Protein AF-A0A967VSD8-F1 (afdb_monomer_lite)

Sequence (86 aa):
FEIGLETDLKEMFRVGPSASVVAIVGVALPFLLGFLYWWWATPDLGAHPGDVTDTMVAIFVGATLTATSVGITARVLTDLDRIHTP

Secondary structure (DSSP, 8-state):
-HHHHHS-HHHHHHTHHHHHHHHHHHHHHHHHHHHHHHHHS-GGG----TTS-HHHHHHHHHHHTT---HHHHHHHHHHTT-TT--

Radius of gyration: 18.25 Å; chains: 1; bounding box: 38×27×49 Å

pLDDT: mean 85.05, std 10.6, range [52.97, 97.75]

Structure (mmCIF, N/CA/C/O backbone):
data_AF-A0A967VSD8-F1
#
_entry.id   AF-A0A967VSD8-F1
#
loop_
_atom_site.group_PDB
_atom_site.id
_atom_site.type_symbol
_atom_site.label_atom_id
_atom_site.label_alt_id
_atom_site.label_comp_id
_atom_site.label_asym_id
_atom_site.label_entity_id
_atom_site.label_seq_id
_atom_site.pdbx_PDB_ins_code
_atom_site.Cartn_x
_atom_site.Cartn_y
_atom_site.Cartn_z
_atom_site.occupancy
_atom_site.B_iso_or_equiv
_a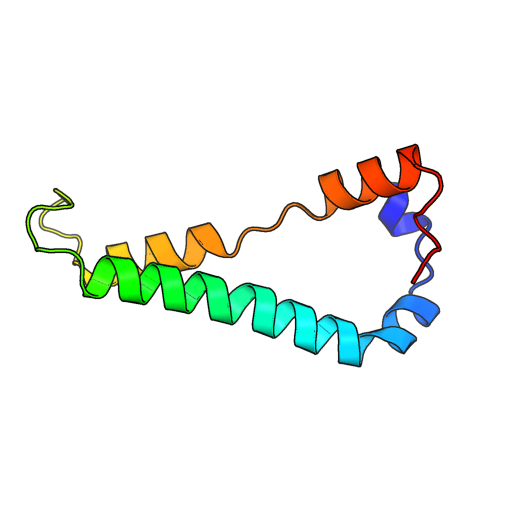tom_site.auth_seq_id
_atom_site.auth_comp_id
_atom_site.auth_asym_id
_atom_site.auth_atom_id
_atom_site.pdbx_PDB_model_num
ATOM 1 N N . PHE A 1 1 ? 1.602 9.198 17.561 1.00 52.97 1 PHE A N 1
ATOM 2 C CA . PHE A 1 1 ? 2.147 8.379 18.661 1.00 52.97 1 PHE A CA 1
ATOM 3 C C . PHE A 1 1 ? 1.122 8.228 19.772 1.00 52.97 1 PHE A C 1
ATOM 5 O O . PHE A 1 1 ? 0.847 7.099 20.135 1.00 52.97 1 PHE A O 1
ATOM 12 N N . GLU A 1 2 ? 0.498 9.320 20.216 1.00 63.62 2 GLU A N 1
ATOM 13 C CA . GLU A 1 2 ? -0.595 9.339 21.207 1.00 63.62 2 GLU A CA 1
ATOM 14 C C . GLU A 1 2 ? -1.727 8.333 20.914 1.00 63.62 2 GLU A C 1
ATOM 16 O O . GLU A 1 2 ? -1.950 7.434 21.712 1.00 63.62 2 GLU A O 1
ATOM 21 N N . ILE A 1 3 ? -2.288 8.343 19.698 1.00 64.56 3 ILE A N 1
ATOM 22 C CA . ILE A 1 3 ? -3.356 7.407 19.280 1.00 64.56 3 ILE A CA 1
ATOM 23 C C . ILE A 1 3 ? -2.952 5.923 19.430 1.00 64.56 3 ILE A C 1
ATOM 25 O O . ILE A 1 3 ? -3.767 5.073 19.770 1.00 64.56 3 ILE A O 1
ATOM 29 N N . GLY A 1 4 ? -1.675 5.588 19.206 1.00 65.38 4 GLY A N 1
ATOM 30 C CA . GLY A 1 4 ? -1.180 4.213 19.350 1.00 65.38 4 GLY A CA 1
ATOM 31 C C . GLY A 1 4 ? -0.966 3.781 20.805 1.00 65.38 4 GLY A C 1
ATOM 32 O O . GLY A 1 4 ? -0.954 2.586 21.075 1.00 65.38 4 GLY A O 1
ATOM 33 N N . LEU A 1 5 ? -0.805 4.735 21.729 1.00 67.81 5 LEU A N 1
ATOM 34 C CA . LEU A 1 5 ? -0.722 4.485 23.173 1.00 67.81 5 LEU A CA 1
ATOM 35 C C . LEU A 1 5 ? -2.114 4.364 23.811 1.00 67.81 5 LEU A C 1
ATOM 37 O O . LEU A 1 5 ? -2.255 3.682 24.820 1.00 67.81 5 LEU A O 1
ATOM 41 N N . GLU A 1 6 ? -3.127 4.994 23.211 1.00 66.06 6 GLU A N 1
ATOM 42 C CA . GLU A 1 6 ? -4.536 4.901 23.622 1.00 66.06 6 GLU A CA 1
ATOM 43 C C . GLU A 1 6 ? -5.251 3.657 23.068 1.00 66.06 6 GLU A C 1
ATOM 45 O O . GLU A 1 6 ? -6.322 3.289 23.546 1.00 66.06 6 GLU A O 1
ATOM 50 N N . THR A 1 7 ? -4.670 2.989 22.066 1.00 69.75 7 THR A N 1
ATOM 51 C CA . THR A 1 7 ? -5.269 1.803 21.437 1.00 69.75 7 THR A CA 1
ATOM 52 C C . THR A 1 7 ? -5.112 0.568 22.330 1.00 69.75 7 THR A C 1
ATOM 54 O O . THR A 1 7 ? -3.994 0.135 22.616 1.00 69.75 7 THR A O 1
ATOM 57 N N . ASP A 1 8 ? -6.227 -0.067 22.708 1.00 78.31 8 ASP A N 1
ATOM 58 C CA . ASP A 1 8 ? -6.202 -1.356 23.404 1.00 78.31 8 ASP A CA 1
ATOM 59 C C . ASP A 1 8 ? -5.758 -2.473 22.441 1.00 78.31 8 ASP A C 1
ATOM 61 O O . ASP A 1 8 ? -6.495 -2.919 21.554 1.00 78.31 8 ASP A O 1
ATOM 65 N N . LEU A 1 9 ? -4.529 -2.961 22.630 1.00 77.19 9 LEU A N 1
ATOM 66 C CA . LEU A 1 9 ? -3.956 -4.051 21.838 1.00 77.19 9 LEU A CA 1
ATOM 67 C C . LEU A 1 9 ? -4.828 -5.316 21.861 1.00 77.19 9 LEU A C 1
ATOM 69 O O . LEU A 1 9 ? -4.878 -6.045 20.870 1.00 77.19 9 LEU A O 1
ATOM 73 N N . LYS A 1 10 ? -5.534 -5.590 22.964 1.00 79.75 10 LYS A N 1
ATOM 74 C CA . LYS A 1 10 ? -6.405 -6.764 23.101 1.00 79.75 10 LYS A CA 1
ATOM 75 C C . LYS A 1 10 ? -7.626 -6.661 22.188 1.00 79.75 10 LYS A C 1
ATOM 77 O O . LYS A 1 10 ? -8.045 -7.666 21.612 1.00 79.75 10 LYS A O 1
ATOM 82 N N . GLU A 1 11 ? -8.168 -5.459 22.026 1.00 76.88 11 GLU A N 1
ATOM 83 C CA . GLU A 1 11 ? -9.253 -5.182 21.087 1.00 76.88 11 GLU A CA 1
ATOM 84 C C . GLU A 1 11 ? -8.754 -5.201 19.634 1.00 76.88 11 GLU A C 1
ATOM 86 O O . GLU A 1 11 ? -9.393 -5.807 18.770 1.00 76.88 11 GLU A O 1
ATOM 91 N N . MET A 1 12 ? -7.547 -4.685 19.378 1.00 79.88 12 MET A N 1
ATOM 92 C CA . MET A 1 12 ? -6.893 -4.771 18.066 1.00 79.88 12 MET A CA 1
ATOM 93 C C . MET A 1 12 ? -6.698 -6.227 17.606 1.00 79.88 12 MET A C 1
ATOM 95 O O . MET A 1 12 ? -6.965 -6.556 16.449 1.00 79.88 12 MET A O 1
ATOM 99 N N . PHE A 1 13 ? -6.299 -7.135 18.505 1.00 82.25 13 PHE A N 1
ATOM 100 C CA . PHE A 1 13 ? -6.188 -8.561 18.177 1.00 82.25 13 PHE A CA 1
ATOM 101 C C . PHE A 1 13 ? -7.539 -9.209 17.855 1.00 82.25 13 PHE A C 1
ATOM 103 O O . PHE A 1 13 ? -7.594 -10.112 17.018 1.00 82.25 13 PHE A O 1
ATOM 110 N N . ARG A 1 14 ? -8.637 -8.742 18.463 1.00 85.06 14 ARG A N 1
ATOM 111 C CA . ARG A 1 14 ? -9.987 -9.268 18.205 1.00 85.06 14 ARG A CA 1
ATOM 112 C C . ARG A 1 14 ? -10.442 -9.009 16.765 1.00 85.06 14 ARG A C 1
ATOM 114 O O . ARG A 1 14 ? -11.094 -9.871 16.182 1.00 85.06 14 ARG A O 1
ATOM 121 N N . VAL A 1 15 ? -10.071 -7.866 16.187 1.00 84.88 15 VAL A N 1
ATOM 122 C CA . VAL A 1 15 ? -10.338 -7.516 14.775 1.00 84.88 15 VAL A CA 1
ATOM 123 C C . VAL A 1 15 ? -9.191 -7.895 13.829 1.00 84.88 15 VAL A C 1
ATOM 125 O O . VAL A 1 15 ? -9.264 -7.648 12.624 1.00 84.88 15 VAL A O 1
ATOM 128 N N . GLY A 1 16 ? -8.136 -8.526 14.353 1.00 87.00 16 GLY A N 1
ATOM 129 C CA . GLY A 1 16 ? -6.916 -8.874 13.626 1.00 87.00 16 GLY A CA 1
ATOM 130 C C . GLY A 1 16 ? -7.142 -9.643 12.318 1.00 87.00 16 GLY A C 1
ATOM 131 O O . GLY A 1 16 ? -6.541 -9.265 11.311 1.00 87.00 16 GLY A O 1
ATOM 132 N N . PRO A 1 17 ? -8.018 -10.667 12.261 1.00 89.56 17 PRO A N 1
ATOM 133 C CA . PRO A 1 17 ? -8.265 -11.404 11.021 1.00 89.56 17 PRO A CA 1
ATOM 134 C C . PRO A 1 17 ? -8.874 -10.539 9.911 1.00 89.56 17 PRO A C 1
ATOM 136 O O . PRO A 1 17 ? -8.365 -10.535 8.791 1.00 89.56 17 PRO A O 1
ATOM 139 N N . SER A 1 18 ? -9.919 -9.760 10.213 1.00 90.38 18 SER A N 1
ATOM 140 C CA . SER A 1 18 ? -10.533 -8.845 9.241 1.00 90.38 18 SER A CA 1
ATOM 141 C C . SER A 1 18 ? -9.56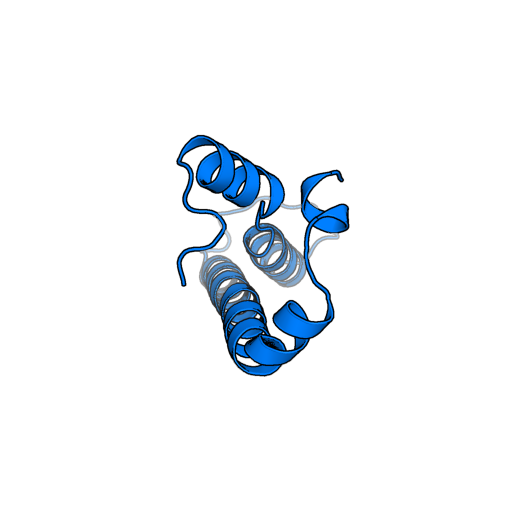4 -7.742 8.819 1.00 90.38 18 SER A C 1
ATOM 143 O O . SER A 1 18 ? -9.433 -7.469 7.629 1.00 90.38 18 SER A O 1
ATOM 145 N N . ALA A 1 19 ? -8.826 -7.166 9.772 1.00 89.06 19 ALA A N 1
ATOM 146 C CA . ALA A 1 19 ? -7.819 -6.147 9.492 1.00 89.06 19 ALA A CA 1
ATOM 147 C C . ALA A 1 19 ? -6.693 -6.686 8.593 1.00 89.06 19 ALA A C 1
ATOM 149 O O . ALA A 1 19 ? -6.243 -5.994 7.684 1.00 89.06 19 ALA A O 1
ATOM 150 N N . SER A 1 20 ? -6.285 -7.942 8.790 1.00 91.44 20 SER A N 1
ATOM 151 C CA . SER A 1 20 ? -5.262 -8.595 7.967 1.00 91.44 20 SER A CA 1
ATOM 152 C C . SER A 1 20 ? -5.726 -8.778 6.524 1.00 91.44 20 SER A C 1
ATOM 154 O O . SER A 1 20 ? -4.967 -8.497 5.601 1.00 91.44 20 SER A O 1
ATOM 156 N N . VAL A 1 21 ? -6.981 -9.194 6.311 1.00 95.38 21 VAL A N 1
ATOM 157 C CA . VAL A 1 21 ? -7.552 -9.301 4.957 1.00 95.38 21 VAL A CA 1
ATOM 158 C C . VAL A 1 21 ? -7.580 -7.933 4.280 1.00 95.38 21 VAL A C 1
ATOM 160 O O . VAL A 1 21 ? -7.127 -7.812 3.144 1.00 95.38 21 VAL A O 1
ATOM 163 N N . VAL A 1 22 ? -8.047 -6.896 4.980 1.00 93.69 22 VAL A N 1
ATOM 164 C CA . VAL A 1 22 ? -8.076 -5.525 4.450 1.00 93.69 22 VAL A CA 1
ATOM 165 C C . VAL A 1 22 ? -6.670 -5.039 4.099 1.00 93.69 22 VAL A C 1
ATOM 167 O O . VAL A 1 22 ? -6.480 -4.489 3.020 1.00 93.69 22 VAL A O 1
ATOM 170 N N . ALA A 1 23 ? -5.676 -5.287 4.954 1.00 92.12 23 ALA A N 1
ATOM 171 C CA . ALA A 1 23 ? -4.290 -4.909 4.692 1.00 92.12 23 ALA A CA 1
ATOM 172 C C . ALA A 1 23 ? -3.711 -5.638 3.470 1.00 92.12 23 ALA A C 1
ATOM 174 O O . ALA A 1 23 ? -3.115 -5.006 2.603 1.00 92.12 23 ALA A O 1
ATOM 175 N N . ILE A 1 24 ? -3.923 -6.954 3.360 1.00 95.62 24 ILE A N 1
ATOM 176 C CA . ILE A 1 24 ? -3.445 -7.743 2.217 1.00 95.62 24 ILE A CA 1
ATOM 177 C C . ILE A 1 24 ? -4.086 -7.243 0.924 1.00 95.62 24 ILE A C 1
ATOM 179 O O . ILE A 1 24 ? -3.379 -6.991 -0.047 1.00 95.62 24 ILE A O 1
ATOM 183 N N . VAL A 1 25 ? -5.407 -7.061 0.908 1.00 96.12 25 VAL A N 1
ATOM 184 C CA . VAL A 1 25 ? -6.137 -6.575 -0.270 1.00 96.12 25 VAL A CA 1
ATOM 185 C C . VAL A 1 25 ? -5.711 -5.148 -0.623 1.00 96.12 25 VAL A C 1
ATOM 187 O O . VAL A 1 25 ? -5.440 -4.860 -1.788 1.00 96.12 25 VAL A O 1
ATOM 190 N N . GLY A 1 26 ? -5.586 -4.280 0.383 1.00 94.25 26 GLY A N 1
ATOM 191 C CA . GLY A 1 26 ? -5.162 -2.889 0.247 1.00 94.25 26 GLY A CA 1
ATOM 192 C C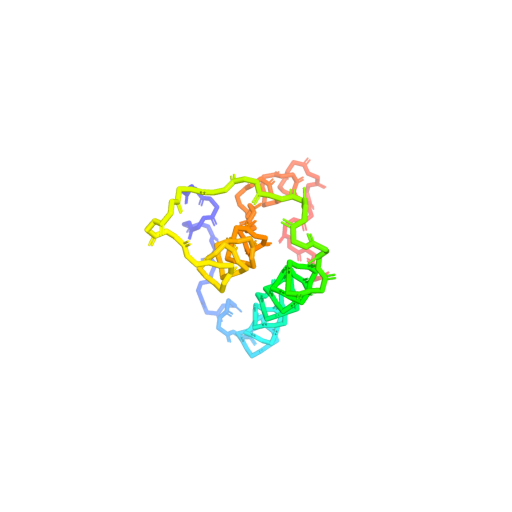 . GLY A 1 26 ? -3.716 -2.711 -0.213 1.00 94.25 26 GLY A C 1
ATOM 193 O O . GLY A 1 26 ? -3.372 -1.631 -0.667 1.00 94.25 26 GLY A O 1
ATOM 194 N N . VAL A 1 27 ? -2.879 -3.749 -0.148 1.00 96.31 27 VAL A N 1
ATOM 195 C CA . VAL A 1 27 ? -1.523 -3.751 -0.722 1.00 96.31 27 VAL A CA 1
ATOM 196 C C . VAL A 1 27 ? -1.512 -4.454 -2.077 1.00 96.31 27 VAL A C 1
ATOM 198 O O . VAL A 1 27 ? -1.024 -3.901 -3.060 1.00 96.31 27 VAL A O 1
ATOM 201 N N . ALA A 1 28 ? -2.071 -5.662 -2.151 1.00 97.50 28 ALA A N 1
ATOM 202 C CA . ALA A 1 28 ? -2.006 -6.505 -3.338 1.00 97.50 28 ALA A CA 1
ATOM 203 C C . ALA A 1 28 ? -2.721 -5.874 -4.538 1.00 97.50 28 ALA A C 1
ATOM 205 O O . ALA A 1 28 ? -2.176 -5.886 -5.639 1.00 97.50 28 ALA A O 1
ATOM 206 N N . LEU A 1 29 ? -3.914 -5.300 -4.340 1.00 97.31 29 LEU A N 1
ATOM 207 C CA . LEU A 1 29 ? -4.660 -4.676 -5.432 1.00 97.31 29 LEU A CA 1
ATOM 208 C C . LEU A 1 29 ? -3.936 -3.461 -6.031 1.00 97.31 29 LEU A C 1
ATOM 210 O O . LEU A 1 29 ? -3.673 -3.498 -7.233 1.00 97.31 29 LEU A O 1
ATOM 214 N N . PRO A 1 30 ? -3.577 -2.404 -5.273 1.00 96.50 30 PRO A N 1
ATOM 215 C CA . PRO A 1 30 ? -2.884 -1.259 -5.862 1.00 96.50 30 PRO A CA 1
ATOM 216 C C . PRO A 1 30 ? -1.512 -1.628 -6.429 1.00 96.50 30 PRO A C 1
ATOM 218 O O . PRO A 1 30 ? -1.147 -1.105 -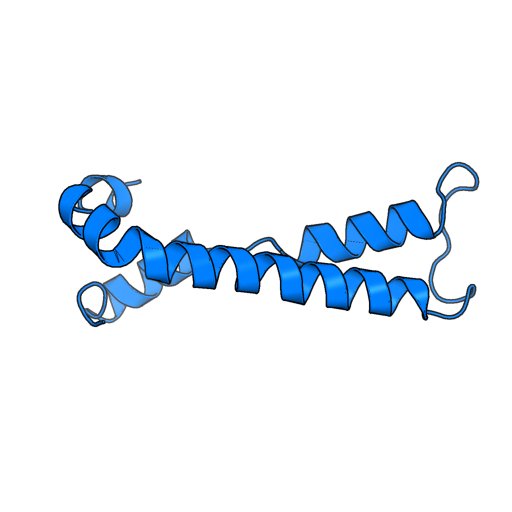7.481 1.00 96.50 30 PRO A O 1
ATOM 221 N N . PHE A 1 31 ? -0.793 -2.572 -5.809 1.00 97.75 31 PHE A N 1
ATOM 222 C CA . PHE A 1 31 ? 0.466 -3.068 -6.361 1.00 97.75 31 PHE A CA 1
ATOM 223 C C . PHE A 1 31 ? 0.271 -3.698 -7.742 1.00 97.75 31 PHE A C 1
ATOM 225 O O . PHE A 1 31 ? 0.934 -3.304 -8.700 1.00 97.75 31 PHE A O 1
ATOM 232 N N . LEU A 1 32 ? -0.650 -4.662 -7.856 1.00 97.44 32 LEU A N 1
ATOM 233 C CA . LEU A 1 32 ? -0.910 -5.366 -9.112 1.00 97.44 32 LEU A CA 1
ATOM 234 C C . LEU A 1 32 ? -1.438 -4.418 -10.186 1.00 97.44 32 LEU A C 1
ATOM 236 O O . LEU A 1 32 ? -1.013 -4.512 -11.333 1.00 97.44 32 LEU A O 1
ATOM 240 N N . LEU A 1 33 ? -2.322 -3.486 -9.826 1.00 96.00 33 LEU A N 1
ATOM 241 C CA . LEU A 1 33 ? -2.841 -2.492 -10.763 1.00 96.00 33 LEU A CA 1
ATOM 242 C C . LEU A 1 33 ? -1.735 -1.563 -11.276 1.00 96.00 33 LEU A C 1
ATOM 244 O O . LEU A 1 33 ? -1.659 -1.342 -12.481 1.00 96.00 33 LEU A O 1
ATOM 248 N N . GLY A 1 34 ? -0.852 -1.069 -10.403 1.00 94.38 34 GLY A N 1
ATOM 249 C CA . GLY A 1 34 ? 0.291 -0.242 -10.805 1.00 94.38 34 GLY A CA 1
ATOM 250 C C . GLY A 1 34 ? 1.298 -0.994 -11.669 1.00 94.38 34 GLY A C 1
ATOM 251 O O . GLY A 1 34 ? 1.745 -0.479 -12.694 1.00 94.38 34 GLY A O 1
ATOM 252 N N . PHE A 1 35 ? 1.605 -2.236 -11.290 1.00 94.62 35 PHE A N 1
ATOM 253 C CA . PHE A 1 35 ? 2.492 -3.106 -12.054 1.00 94.62 35 PHE A CA 1
ATOM 254 C C . PHE A 1 35 ? 1.929 -3.390 -13.451 1.00 94.62 35 PHE A C 1
ATOM 256 O O . PHE A 1 35 ? 2.634 -3.213 -14.439 1.00 94.62 35 PHE A O 1
ATOM 263 N N . LEU A 1 36 ? 0.657 -3.796 -13.551 1.00 93.50 36 LEU A N 1
ATOM 264 C CA . LEU A 1 36 ? 0.007 -4.103 -14.829 1.00 93.50 36 LEU A CA 1
ATOM 265 C C . LEU A 1 36 ? -0.154 -2.862 -15.704 1.00 93.50 36 LEU A C 1
ATOM 267 O O . LEU A 1 36 ? 0.046 -2.948 -16.913 1.00 93.50 36 LEU A O 1
ATOM 271 N N . TYR A 1 37 ? -0.476 -1.717 -15.098 1.00 91.25 37 TYR A N 1
ATOM 272 C CA . TYR A 1 37 ? -0.536 -0.442 -15.804 1.00 91.25 37 TYR A CA 1
ATOM 273 C C . TYR A 1 37 ? 0.795 -0.136 -16.494 1.00 91.25 37 TYR A C 1
ATOM 275 O O . TYR A 1 37 ? 0.804 0.165 -17.683 1.00 91.25 37 TYR A O 1
ATOM 283 N N . TRP A 1 38 ? 1.914 -0.268 -15.775 1.00 89.06 38 TRP A N 1
ATOM 284 C CA . TRP A 1 38 ? 3.233 -0.032 -16.359 1.00 89.06 38 TRP A CA 1
ATOM 285 C C . TRP A 1 38 ? 3.639 -1.125 -17.352 1.00 89.06 38 TRP A C 1
ATOM 287 O O . TRP A 1 38 ? 4.207 -0.833 -18.394 1.00 89.06 38 TRP A O 1
ATOM 297 N N . TRP A 1 39 ? 3.312 -2.386 -17.073 1.00 85.44 39 TRP A N 1
ATOM 298 C CA . TRP A 1 39 ? 3.625 -3.511 -17.958 1.00 85.44 39 TRP A CA 1
ATOM 299 C C . TRP A 1 39 ? 2.918 -3.423 -19.321 1.00 85.44 39 TRP A C 1
ATOM 301 O O . TRP A 1 39 ? 3.435 -3.910 -20.323 1.00 85.44 39 TRP A O 1
ATOM 311 N N . TRP A 1 40 ? 1.721 -2.831 -19.368 1.00 85.62 40 TRP A N 1
ATOM 312 C CA . TRP A 1 40 ? 0.964 -2.595 -20.607 1.00 85.62 40 TRP A CA 1
ATOM 313 C C . TRP A 1 40 ? 1.156 -1.195 -21.186 1.00 85.62 40 TRP A C 1
ATOM 315 O O . TRP A 1 40 ? 0.650 -0.914 -22.276 1.00 85.62 40 TRP A O 1
ATOM 325 N N . ALA A 1 41 ? 1.869 -0.317 -20.483 1.00 81.00 41 ALA A N 1
ATOM 326 C CA . ALA A 1 41 ? 2.238 0.980 -21.009 1.00 81.00 41 ALA A CA 1
ATOM 327 C C . ALA A 1 41 ? 3.110 0.777 -22.256 1.00 81.00 41 ALA A C 1
ATOM 329 O O . ALA A 1 41 ? 4.033 -0.035 -22.276 1.00 81.00 41 ALA A O 1
ATOM 330 N N . THR A 1 42 ? 2.799 1.503 -23.329 1.00 67.31 42 THR A N 1
ATOM 331 C CA . THR A 1 42 ? 3.646 1.532 -24.524 1.00 67.31 42 THR A CA 1
ATOM 332 C C . THR A 1 42 ? 5.076 1.942 -24.147 1.00 67.31 42 THR A C 1
ATOM 334 O O . THR A 1 42 ? 5.215 2.849 -23.323 1.00 67.31 42 THR A O 1
ATOM 337 N N . PRO A 1 43 ? 6.120 1.373 -24.784 1.00 63.84 43 PRO A N 1
ATOM 338 C CA . PRO A 1 43 ? 7.529 1.675 -24.486 1.00 63.84 43 PRO A CA 1
ATOM 339 C C . PRO A 1 43 ? 7.891 3.172 -24.501 1.00 63.84 43 PRO A C 1
ATOM 341 O O . PRO A 1 43 ? 8.871 3.585 -23.892 1.00 63.84 43 PRO A O 1
ATOM 344 N N . ASP A 1 44 ? 7.080 4.003 -25.160 1.00 64.56 44 ASP A N 1
ATOM 345 C CA . ASP A 1 44 ? 7.264 5.455 -25.253 1.00 64.56 44 ASP A CA 1
ATOM 346 C C . ASP A 1 44 ? 6.840 6.243 -23.993 1.00 64.56 44 ASP A C 1
ATOM 348 O O . ASP A 1 44 ? 7.086 7.446 -23.911 1.00 64.56 44 ASP A O 1
ATOM 352 N N . LEU A 1 45 ? 6.184 5.611 -23.008 1.00 66.56 45 LEU A N 1
ATOM 353 C CA . LEU A 1 45 ? 5.610 6.303 -21.841 1.00 66.56 45 LEU A CA 1
ATOM 354 C C . LEU A 1 45 ? 6.625 6.653 -20.741 1.00 66.56 45 LEU A C 1
ATOM 356 O O . LEU A 1 45 ? 6.301 7.449 -19.858 1.00 66.56 45 LEU A O 1
ATOM 360 N N . GLY A 1 46 ? 7.845 6.110 -20.776 1.00 66.56 46 GLY A N 1
ATOM 361 C CA . GLY A 1 46 ? 8.821 6.354 -19.717 1.00 66.56 46 GLY A CA 1
ATOM 362 C C . GLY A 1 46 ? 10.261 6.229 -20.175 1.00 66.56 46 GLY A C 1
ATOM 363 O O . GLY A 1 46 ? 10.780 5.125 -20.276 1.00 66.56 46 GLY A O 1
ATOM 364 N N . ALA A 1 47 ? 10.946 7.358 -20.355 1.00 70.81 47 ALA A N 1
ATOM 365 C CA . ALA A 1 47 ? 12.399 7.359 -20.463 1.00 70.81 47 ALA A CA 1
ATOM 366 C C . ALA A 1 47 ? 13.004 6.996 -19.100 1.00 70.81 47 ALA A C 1
ATOM 368 O O . ALA A 1 47 ? 12.779 7.687 -18.106 1.00 70.81 47 ALA A O 1
ATOM 369 N N . HIS A 1 48 ? 13.774 5.917 -19.058 1.00 75.12 48 HIS A N 1
ATOM 370 C CA . HIS A 1 48 ? 14.525 5.500 -17.883 1.00 75.12 48 HIS A CA 1
ATOM 371 C C . HIS A 1 48 ? 15.990 5.243 -18.270 1.00 75.12 48 HIS A C 1
ATOM 373 O O . HIS A 1 48 ? 16.284 5.010 -19.446 1.00 75.12 48 HIS A O 1
ATOM 379 N N . PRO A 1 49 ? 16.933 5.364 -17.318 1.00 81.00 49 PRO A N 1
ATOM 380 C CA . PRO A 1 49 ? 18.344 5.080 -17.566 1.00 81.00 49 PRO A CA 1
ATOM 381 C C . PRO A 1 49 ? 18.545 3.675 -18.153 1.00 81.00 49 PRO A C 1
ATOM 383 O O . PRO A 1 49 ? 17.797 2.760 -17.820 1.00 81.00 49 PRO A O 1
ATOM 386 N N . GLY A 1 50 ? 19.549 3.492 -19.018 1.00 79.25 50 GLY A N 1
ATOM 387 C CA . GLY A 1 50 ? 19.759 2.225 -19.742 1.00 79.25 50 GLY A CA 1
ATOM 388 C C . GLY A 1 50 ? 20.122 1.020 -18.860 1.00 79.25 50 GLY A C 1
ATOM 389 O O . GLY A 1 50 ? 20.122 -0.112 -19.333 1.00 79.25 50 GLY A O 1
ATOM 390 N N . ASP A 1 51 ? 20.442 1.257 -17.591 1.00 87.75 51 ASP A N 1
ATOM 391 C CA . ASP A 1 51 ? 20.674 0.267 -16.539 1.00 87.75 51 ASP A CA 1
ATOM 392 C C . ASP A 1 51 ? 19.392 -0.162 -15.802 1.00 87.75 51 ASP A C 1
ATOM 394 O O . ASP A 1 51 ? 19.397 -1.161 -15.079 1.00 87.75 51 ASP A O 1
ATOM 398 N N . VAL A 1 52 ? 18.284 0.554 -16.001 1.00 87.38 52 VAL A N 1
ATOM 399 C CA . VAL A 1 52 ? 16.974 0.240 -15.425 1.00 87.38 52 VAL A CA 1
ATOM 400 C C . VAL A 1 52 ? 16.152 -0.540 -16.448 1.00 87.38 52 VAL A C 1
ATOM 402 O O . VAL A 1 52 ? 16.170 -0.248 -17.637 1.00 87.38 52 VAL A O 1
ATOM 405 N N . THR A 1 53 ? 15.418 -1.550 -15.987 1.00 87.69 53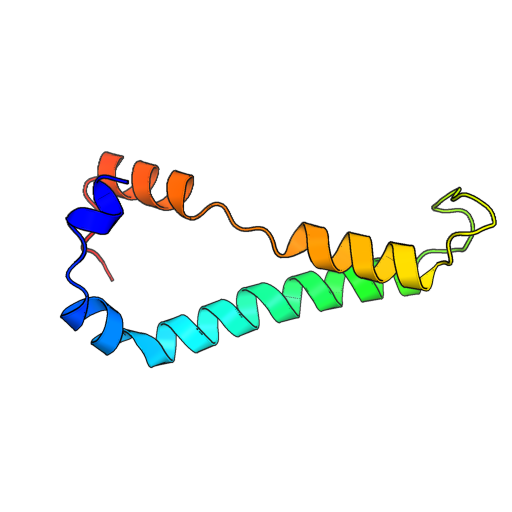 THR A N 1
ATOM 406 C CA . THR A 1 53 ? 14.498 -2.316 -16.843 1.00 87.69 53 THR A CA 1
ATOM 407 C C . THR A 1 53 ? 13.060 -1.852 -16.647 1.00 87.69 53 THR A C 1
ATOM 409 O O . THR A 1 53 ? 12.688 -1.450 -15.542 1.00 87.69 53 THR A O 1
ATOM 412 N N . ASP A 1 54 ? 12.215 -2.002 -17.667 1.00 86.06 54 ASP A N 1
ATOM 413 C CA . ASP A 1 54 ? 10.772 -1.733 -17.564 1.00 86.06 54 ASP A CA 1
ATOM 414 C C . ASP A 1 54 ? 10.119 -2.463 -16.385 1.00 86.06 54 ASP A C 1
ATOM 416 O O . ASP A 1 54 ? 9.279 -1.907 -15.679 1.00 86.06 54 ASP A O 1
ATOM 420 N N . THR A 1 55 ? 10.559 -3.692 -16.102 1.00 89.12 55 THR A N 1
ATOM 421 C CA . THR A 1 55 ? 10.095 -4.472 -14.950 1.00 89.12 55 THR A CA 1
ATOM 422 C C . THR A 1 55 ? 10.447 -3.804 -13.621 1.00 89.12 55 THR A C 1
ATOM 424 O O . THR A 1 55 ? 9.630 -3.805 -12.701 1.00 89.12 55 THR A O 1
ATOM 427 N N . MET A 1 56 ? 11.644 -3.219 -13.493 1.00 91.25 56 MET A N 1
ATOM 428 C CA . MET A 1 56 ? 12.033 -2.484 -12.283 1.00 91.25 56 MET A CA 1
ATOM 429 C C . MET A 1 56 ? 11.149 -1.257 -12.081 1.00 91.25 56 MET A C 1
ATOM 431 O O . MET A 1 56 ? 10.717 -1.001 -10.956 1.00 91.25 56 MET A O 1
ATOM 435 N N . VAL A 1 57 ? 10.832 -0.535 -13.159 1.00 91.06 57 VAL A N 1
ATOM 436 C CA . VAL A 1 57 ? 9.925 0.613 -13.081 1.00 91.06 57 VAL A CA 1
ATOM 437 C C . VAL A 1 57 ? 8.503 0.159 -12.737 1.00 91.06 57 VAL A C 1
ATOM 439 O O . VAL A 1 57 ? 7.886 0.748 -11.853 1.00 91.06 57 VAL A O 1
ATOM 442 N N . ALA A 1 58 ? 8.013 -0.942 -13.315 1.00 91.81 58 ALA A N 1
ATOM 443 C CA . ALA A 1 58 ? 6.706 -1.512 -12.980 1.00 91.81 58 ALA A CA 1
ATOM 444 C C . ALA A 1 58 ? 6.590 -1.895 -11.498 1.00 91.81 58 ALA A C 1
ATOM 446 O O . ALA A 1 58 ? 5.585 -1.595 -10.850 1.00 91.81 58 ALA A O 1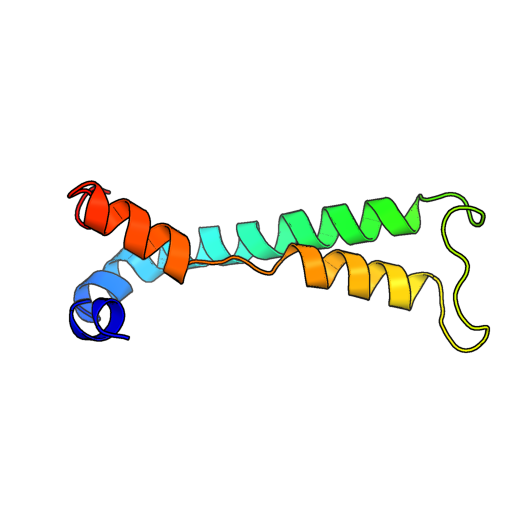
ATOM 447 N N . ILE A 1 59 ? 7.628 -2.529 -10.940 1.00 94.31 59 ILE A N 1
ATOM 448 C CA . ILE A 1 59 ? 7.691 -2.877 -9.513 1.00 94.31 59 ILE A CA 1
ATOM 449 C C . ILE A 1 59 ? 7.712 -1.610 -8.656 1.00 94.31 59 ILE A C 1
ATOM 451 O O . ILE A 1 59 ? 7.008 -1.547 -7.650 1.00 94.31 59 ILE A O 1
ATOM 455 N N . PHE A 1 60 ? 8.493 -0.601 -9.046 1.00 93.62 60 PHE A N 1
ATOM 456 C CA . PHE A 1 60 ? 8.575 0.667 -8.325 1.00 93.62 60 PHE A CA 1
ATOM 457 C C . PHE A 1 60 ? 7.225 1.398 -8.307 1.00 93.62 60 PHE A C 1
ATOM 459 O O . PHE A 1 60 ? 6.748 1.799 -7.244 1.00 93.62 60 PHE A O 1
ATOM 466 N N . VAL A 1 61 ? 6.567 1.510 -9.462 1.00 93.25 61 VAL A N 1
ATOM 467 C CA . VAL A 1 61 ? 5.226 2.097 -9.584 1.00 93.25 61 VAL A CA 1
ATOM 468 C C . VAL A 1 61 ? 4.228 1.319 -8.729 1.00 93.25 61 VAL A C 1
ATOM 470 O O . VAL A 1 61 ? 3.547 1.920 -7.902 1.00 93.25 61 VAL A O 1
ATOM 473 N N . GLY A 1 62 ? 4.195 -0.011 -8.840 1.00 95.12 62 GLY A N 1
ATOM 474 C CA . GLY A 1 62 ? 3.345 -0.853 -7.997 1.00 95.12 62 GLY A CA 1
ATOM 475 C C . GLY A 1 62 ? 3.585 -0.618 -6.501 1.00 95.12 62 GLY A C 1
ATOM 476 O O . GLY A 1 62 ? 2.636 -0.398 -5.755 1.00 95.12 62 GLY A O 1
ATOM 477 N N . ALA A 1 63 ? 4.844 -0.604 -6.057 1.00 95.88 63 ALA A N 1
ATOM 478 C CA . ALA A 1 63 ? 5.211 -0.428 -4.651 1.00 95.88 63 ALA A CA 1
ATOM 479 C C . ALA A 1 63 ? 4.852 0.961 -4.099 1.00 95.88 63 ALA A C 1
ATOM 481 O O . ALA A 1 63 ? 4.412 1.082 -2.958 1.00 95.88 63 ALA A O 1
ATOM 482 N N . THR A 1 64 ? 5.009 2.023 -4.890 1.00 95.19 64 THR A N 1
ATOM 483 C CA . THR A 1 64 ? 4.662 3.381 -4.432 1.00 95.19 64 THR A CA 1
ATOM 484 C C . THR A 1 64 ? 3.163 3.553 -4.186 1.00 95.19 64 THR A C 1
ATOM 486 O O . THR A 1 64 ? 2.780 4.257 -3.251 1.00 95.19 64 THR A O 1
ATOM 489 N N . LEU A 1 65 ? 2.310 2.854 -4.942 1.00 95.50 65 LEU A N 1
ATOM 490 C CA . LEU A 1 65 ? 0.855 2.901 -4.766 1.00 95.50 65 LEU A CA 1
ATOM 491 C C . LEU A 1 65 ? 0.355 2.188 -3.501 1.00 95.50 65 LEU A C 1
ATOM 493 O O . LEU A 1 65 ? -0.787 2.404 -3.103 1.00 95.50 65 LEU A O 1
ATOM 497 N N . THR A 1 66 ? 1.172 1.355 -2.847 1.00 95.56 66 THR A N 1
ATOM 498 C CA . THR A 1 66 ? 0.747 0.637 -1.631 1.00 95.56 66 THR A CA 1
ATOM 499 C C . THR A 1 66 ? 0.836 1.491 -0.364 1.00 95.56 66 THR A C 1
ATOM 501 O O . THR A 1 66 ? 0.321 1.104 0.687 1.00 95.56 66 THR A O 1
ATOM 504 N N . ALA A 1 67 ? 1.525 2.634 -0.413 1.00 91.69 67 ALA A N 1
ATOM 505 C CA . ALA A 1 67 ? 1.744 3.480 0.755 1.00 91.69 67 ALA A CA 1
ATOM 506 C C . ALA A 1 67 ? 0.440 4.171 1.201 1.00 91.69 67 ALA A C 1
ATOM 508 O O . ALA A 1 67 ? -0.078 5.050 0.518 1.00 91.69 67 ALA A O 1
ATOM 509 N N . THR A 1 68 ? -0.075 3.805 2.381 1.00 90.88 68 THR A N 1
ATOM 510 C CA . THR A 1 68 ? -1.318 4.364 2.948 1.00 90.88 68 THR A CA 1
ATOM 511 C C . THR A 1 68 ? -1.039 5.168 4.223 1.00 90.88 68 THR A C 1
ATOM 513 O O . THR A 1 68 ? -0.359 4.690 5.131 1.00 90.88 68 THR A O 1
ATOM 516 N N . SER A 1 69 ? -1.593 6.383 4.335 1.00 90.06 69 SER A N 1
ATOM 517 C CA . SER A 1 69 ? -1.401 7.257 5.506 1.00 90.06 69 SER A CA 1
ATOM 518 C C . SER A 1 69 ? -2.474 7.044 6.582 1.00 90.06 69 SER A C 1
ATOM 520 O O . SER A 1 69 ? -3.449 7.795 6.705 1.00 90.06 69 SER A O 1
ATOM 522 N N . VAL A 1 70 ? -2.275 6.012 7.405 1.00 87.69 70 VAL A N 1
ATOM 523 C CA . VAL A 1 70 ? -3.171 5.689 8.533 1.00 87.69 70 VAL A CA 1
ATOM 524 C C . VAL A 1 70 ? -3.169 6.800 9.589 1.00 87.69 70 VAL A C 1
ATOM 526 O O . VAL A 1 70 ? -4.202 7.082 10.182 1.00 87.69 70 VAL A O 1
ATOM 529 N N . GLY A 1 71 ? -2.044 7.494 9.788 1.00 85.94 71 GLY A N 1
ATOM 530 C CA . GLY A 1 71 ? -1.941 8.572 10.777 1.00 85.94 71 GLY A CA 1
ATOM 531 C C . GLY A 1 71 ? -2.820 9.788 10.467 1.00 85.94 71 GLY A C 1
ATOM 532 O O . GLY A 1 71 ? -3.408 10.360 11.383 1.00 85.94 71 GLY A O 1
ATOM 533 N N . ILE A 1 72 ? -2.944 10.165 9.187 1.00 88.25 72 ILE A N 1
ATOM 534 C CA . ILE A 1 72 ? -3.860 11.240 8.769 1.00 88.25 72 ILE A CA 1
ATOM 535 C C . ILE A 1 72 ? -5.307 10.784 8.961 1.00 88.25 72 ILE A C 1
ATOM 537 O O . ILE A 1 72 ? -6.098 11.508 9.555 1.00 88.25 72 ILE A O 1
ATOM 541 N N . THR A 1 73 ? -5.630 9.565 8.520 1.00 89.50 73 THR A N 1
ATOM 542 C CA . THR A 1 73 ? -6.978 8.991 8.662 1.00 89.50 73 THR A CA 1
ATOM 543 C C . THR A 1 73 ? -7.409 8.931 10.128 1.00 89.50 73 THR A C 1
ATOM 545 O O . THR A 1 73 ? -8.497 9.384 10.466 1.00 89.50 73 THR A O 1
ATOM 548 N N . ALA A 1 74 ? -6.534 8.447 11.012 1.00 86.50 74 ALA A N 1
ATOM 549 C CA . ALA A 1 74 ? -6.801 8.362 12.443 1.00 86.50 74 ALA A CA 1
ATOM 550 C C . ALA A 1 74 ? -7.046 9.745 13.060 1.00 86.50 74 ALA A C 1
ATOM 552 O O . ALA A 1 74 ? -8.025 9.915 13.775 1.00 86.50 74 ALA A O 1
ATOM 553 N N . ARG A 1 75 ? -6.221 10.749 12.722 1.00 85.94 75 ARG A N 1
ATOM 554 C CA . ARG A 1 75 ? -6.423 12.130 13.186 1.00 85.94 75 ARG A CA 1
ATOM 555 C C . ARG A 1 75 ? -7.787 12.676 12.762 1.00 85.94 75 ARG A C 1
ATOM 557 O O . ARG A 1 75 ? -8.504 13.198 13.600 1.00 85.94 75 ARG A O 1
ATOM 564 N N . VAL A 1 76 ? -8.160 12.512 11.492 1.00 90.75 76 VAL A N 1
ATOM 565 C CA . VAL A 1 76 ? -9.455 12.992 10.981 1.00 90.75 76 VAL A CA 1
ATOM 566 C C . VAL A 1 76 ? -10.627 12.289 11.676 1.00 90.75 76 VAL A C 1
ATOM 568 O O . VAL A 1 76 ? -11.618 12.934 11.998 1.00 90.75 76 VAL A O 1
ATOM 571 N N . LEU A 1 77 ? -10.528 10.984 11.946 1.00 89.69 77 LEU A N 1
ATOM 572 C CA . LEU A 1 77 ? -11.566 10.253 12.681 1.00 89.69 77 LEU A CA 1
ATOM 573 C C . LEU A 1 77 ? -11.672 10.694 14.147 1.00 89.69 77 LEU A C 1
ATOM 575 O O . LEU A 1 77 ? -12.786 10.780 14.660 1.00 89.69 77 LEU A O 1
ATOM 579 N N . THR A 1 78 ? -10.550 10.995 14.806 1.00 85.62 78 THR A N 1
ATOM 580 C CA . THR A 1 78 ? -10.537 11.594 16.150 1.00 85.62 78 THR A CA 1
ATOM 581 C C . THR A 1 78 ? -11.178 12.979 16.141 1.00 85.62 78 THR A C 1
ATOM 583 O O . THR A 1 78 ? -12.045 13.241 16.967 1.00 85.62 78 THR A O 1
ATOM 586 N N . ASP A 1 79 ? -10.827 13.835 15.175 1.00 89.69 79 ASP A N 1
ATOM 587 C CA . ASP A 1 79 ? -11.398 15.183 15.033 1.00 89.69 79 ASP A CA 1
ATOM 588 C C . ASP A 1 79 ? -12.924 15.146 14.790 1.00 89.69 79 ASP A C 1
ATOM 590 O O . ASP A 1 79 ? -13.636 16.089 15.130 1.00 89.69 79 ASP A O 1
ATOM 594 N N . LEU A 1 80 ? -13.438 14.049 14.218 1.00 92.12 80 LEU A N 1
ATOM 595 C CA . LEU A 1 80 ? -14.866 13.802 13.988 1.00 92.12 80 LEU A CA 1
ATOM 596 C C . LEU A 1 80 ? -15.581 13.079 15.146 1.00 92.12 80 LEU A C 1
ATOM 598 O O . LEU A 1 80 ? -16.777 12.815 15.021 1.00 92.12 80 LEU A O 1
ATOM 602 N N . ASP A 1 81 ? -14.881 12.736 16.233 1.00 87.75 81 ASP A N 1
ATOM 603 C CA . ASP A 1 81 ? -15.386 11.918 17.352 1.00 87.75 81 ASP A CA 1
ATOM 604 C C . ASP A 1 81 ? -15.903 10.527 16.906 1.00 87.75 81 ASP A C 1
ATOM 606 O O . ASP A 1 81 ? -16.895 9.987 17.398 1.00 87.75 81 ASP A O 1
ATOM 610 N N . ARG A 1 82 ? -15.244 9.937 15.895 1.00 85.62 82 ARG A N 1
ATOM 611 C CA . ARG A 1 82 ? -15.631 8.669 15.237 1.00 85.62 82 ARG A CA 1
ATOM 612 C C . ARG A 1 82 ? -14.600 7.551 15.366 1.00 85.62 82 ARG A C 1
ATOM 614 O O . ARG A 1 82 ? -14.753 6.506 14.738 1.00 85.62 82 ARG A O 1
ATOM 621 N N . ILE A 1 83 ? -13.569 7.722 16.189 1.00 78.62 83 ILE A N 1
ATOM 622 C CA . ILE A 1 83 ? -12.488 6.732 16.316 1.00 78.62 83 ILE A CA 1
ATOM 623 C C . ILE A 1 83 ? -12.936 5.379 16.911 1.00 78.62 83 ILE A C 1
ATOM 625 O O . ILE A 1 83 ? -12.269 4.372 16.699 1.00 78.62 83 ILE A O 1
ATOM 629 N N . HIS A 1 84 ? -14.085 5.334 17.595 1.00 74.56 84 HIS A N 1
ATOM 630 C CA . HIS A 1 84 ? -14.656 4.116 18.193 1.00 74.56 84 HIS A CA 1
ATOM 631 C C . HIS A 1 84 ? -15.824 3.506 17.401 1.00 74.56 84 HIS A C 1
ATOM 633 O O . HIS A 1 84 ? -16.424 2.525 17.843 1.00 74.56 84 HIS A O 1
ATOM 639 N N . THR A 1 85 ? -16.192 4.084 16.255 1.00 73.62 85 THR A N 1
ATOM 640 C CA . THR A 1 85 ? -17.227 3.499 15.389 1.00 73.62 85 THR A CA 1
ATOM 641 C C . THR A 1 85 ? -16.635 2.383 14.519 1.00 73.62 85 THR A C 1
ATOM 643 O O . THR A 1 85 ? -15.539 2.581 13.994 1.00 73.62 85 THR A O 1
ATOM 646 N N . PRO A 1 86 ? -17.322 1.230 14.377 1.00 61.38 86 PRO A N 1
ATOM 647 C CA . PRO A 1 86 ? -16.875 0.132 13.520 1.00 61.38 86 PRO A CA 1
ATOM 648 C C . PRO A 1 86 ? -16.913 0.479 12.028 1.00 61.38 86 PRO A C 1
ATOM 650 O O . PRO A 1 86 ? -17.725 1.352 11.637 1.00 61.38 86 PRO A O 1
#

Foldseek 3Di:
DVVVVVDDVVVCVVCVVVVVVCLCCLLVVLLVVQLVCLVPDDPPPDDDPPPDDSNNVSNVRSRVSSDDDVVVVCVVCVVVVNNPPD